Protein AF-A0A2N5CDV1-F1 (afdb_monomer)

Sequence (87 aa):
MRGLDTRAAYAIAKVLLLTERVKAEGTIFGLVSVAACGEGRADFEAGIHEPPIMFRDEPSLRAGWQRGHDLAESAHAQRPLRCRHSI

Foldseek 3Di:
DACPVLLVLVVVLVVCVVPDVPPVNVPSLVVSLQVLLVSLLVCLVVVHDDHDPSCVVPVSSVVSSVNSVVVNVVVVVPPDPPDDPDD

pLDDT: mean 84.31, std 14.91, range [49.06, 97.5]

Radius of gyration: 16.81 Å; Cα contacts (8 Å, |Δi|>4): 75; chains: 1; bounding box: 54×18×45 Å

Solvent-accessible surface area (backbone atoms only — not comparable to full-atom values): 4918 Å² total; per-residue (Å²): 117,67,47,46,68,54,42,49,52,45,53,51,48,55,50,48,57,73,74,38,95,58,92,49,63,70,56,52,56,46,53,44,33,50,49,25,15,53,51,17,26,52,32,42,79,70,74,46,89,71,80,40,75,59,31,70,88,36,68,66,44,40,52,19,17,50,51,18,24,53,51,44,50,54,53,58,73,64,56,71,86,86,78,78,80,82,128

Organism: NCBI:txid82633

Nearest PDB structures (foldseek):
  6pm9-assembly1_G  TM=3.554E-01  e=8.111E+00  Homo sapiens

Structure (mmCIF, N/CA/C/O backbone):
data_AF-A0A2N5CDV1-F1
#
_entry.id   AF-A0A2N5CDV1-F1
#
loop_
_atom_site.group_PDB
_atom_site.id
_atom_site.type_symbol
_atom_site.label_atom_id
_atom_site.label_alt_id
_atom_site.label_comp_id
_atom_site.label_asym_id
_atom_site.label_entity_id
_atom_site.label_seq_id
_atom_site.pdbx_PDB_ins_code
_atom_site.Cartn_x
_atom_site.Cartn_y
_atom_site.Cartn_z
_atom_site.occupancy
_atom_site.B_iso_or_equiv
_atom_site.auth_seq_id
_atom_site.auth_comp_id
_atom_site.auth_asym_id
_atom_site.auth_atom_id
_atom_site.pdbx_PDB_model_num
ATOM 1 N N . MET A 1 1 ? -5.035 -13.236 -4.878 1.00 81.88 1 MET A N 1
ATOM 2 C CA . MET A 1 1 ? -5.540 -12.023 -5.565 1.00 81.88 1 MET A CA 1
ATOM 3 C C . MET A 1 1 ? -4.677 -10.854 -5.107 1.00 81.88 1 MET A C 1
ATOM 5 O O . MET A 1 1 ? -4.479 -10.753 -3.904 1.00 81.88 1 MET A O 1
ATOM 9 N N . ARG A 1 2 ? -4.110 -10.038 -6.012 1.00 92.50 2 ARG A N 1
ATOM 10 C CA . ARG A 1 2 ? -3.198 -8.934 -5.630 1.00 92.50 2 ARG A CA 1
ATOM 11 C C . ARG A 1 2 ? -3.878 -7.969 -4.646 1.00 92.50 2 ARG A C 1
ATOM 13 O O . ARG A 1 2 ? -5.057 -7.659 -4.830 1.00 92.50 2 ARG A O 1
ATOM 20 N N . GLY A 1 3 ? -3.156 -7.527 -3.616 1.00 92.88 3 GLY A N 1
ATOM 21 C CA . GLY A 1 3 ? -3.640 -6.596 -2.592 1.00 92.88 3 GLY A CA 1
ATOM 22 C C . GLY A 1 3 ? -4.710 -7.121 -1.627 1.00 92.88 3 GLY A C 1
ATOM 23 O O . GLY A 1 3 ? -5.180 -6.352 -0.791 1.00 92.88 3 GLY A O 1
ATOM 24 N N . LEU A 1 4 ? -5.135 -8.390 -1.713 1.00 94.56 4 LEU A N 1
ATOM 25 C CA . LEU A 1 4 ? -6.201 -8.912 -0.845 1.00 94.56 4 LEU A CA 1
ATOM 26 C C . LEU A 1 4 ? -5.776 -8.951 0.628 1.00 94.56 4 LEU A C 1
ATOM 28 O O . LEU A 1 4 ? -6.524 -8.482 1.482 1.00 94.56 4 LEU A O 1
ATOM 32 N N . ASP A 1 5 ? -4.579 -9.459 0.918 1.00 93.06 5 ASP A N 1
ATOM 33 C CA . ASP A 1 5 ? -4.112 -9.643 2.296 1.00 93.06 5 ASP A CA 1
ATOM 34 C C . ASP A 1 5 ? -3.904 -8.292 2.993 1.00 93.06 5 ASP A C 1
ATOM 36 O O . ASP A 1 5 ? -4.407 -8.069 4.095 1.00 93.06 5 ASP A O 1
ATOM 40 N N . THR A 1 6 ? -3.273 -7.334 2.308 1.00 93.50 6 THR A N 1
ATOM 41 C CA . THR A 1 6 ? -3.128 -5.956 2.800 1.00 93.50 6 THR A CA 1
ATOM 42 C C . THR A 1 6 ? -4.480 -5.262 2.977 1.00 93.50 6 THR A C 1
ATOM 44 O O . THR A 1 6 ? -4.685 -4.561 3.971 1.00 93.50 6 THR A O 1
ATOM 47 N N . ARG A 1 7 ? -5.450 -5.478 2.075 1.00 94.12 7 ARG A N 1
ATOM 48 C CA . ARG A 1 7 ? -6.808 -4.924 2.221 1.00 94.12 7 ARG A CA 1
ATOM 49 C C . ARG A 1 7 ? -7.557 -5.543 3.402 1.00 94.12 7 ARG A C 1
ATOM 51 O O . ARG A 1 7 ? -8.236 -4.816 4.126 1.00 94.12 7 ARG A O 1
ATOM 58 N N . ALA A 1 8 ? -7.408 -6.846 3.632 1.00 92.69 8 ALA A N 1
ATOM 59 C CA . ALA A 1 8 ? -7.980 -7.526 4.790 1.00 92.69 8 ALA A CA 1
ATOM 60 C C . ALA A 1 8 ? -7.369 -7.001 6.099 1.00 92.69 8 ALA A C 1
ATOM 62 O O . ALA A 1 8 ? -8.106 -6.636 7.015 1.00 92.69 8 ALA A O 1
ATOM 63 N N . ALA A 1 9 ? -6.041 -6.861 6.158 1.00 90.94 9 ALA A N 1
ATOM 64 C CA . ALA A 1 9 ? -5.347 -6.275 7.304 1.00 90.94 9 ALA A CA 1
ATOM 65 C C . ALA A 1 9 ? -5.804 -4.831 7.577 1.00 90.94 9 ALA A C 1
ATOM 67 O O . ALA A 1 9 ? -6.059 -4.471 8.725 1.00 90.94 9 ALA A O 1
ATOM 68 N N . TYR A 1 10 ? -5.990 -4.022 6.529 1.00 90.75 10 TYR A N 1
ATOM 69 C CA . TYR A 1 10 ? -6.544 -2.671 6.645 1.00 90.75 10 TYR A CA 1
ATOM 70 C C . TYR A 1 10 ? -7.967 -2.657 7.223 1.00 90.75 10 TYR A C 1
ATOM 72 O O . TYR A 1 10 ? -8.291 -1.842 8.086 1.00 90.75 10 TYR A O 1
ATOM 80 N N . ALA A 1 11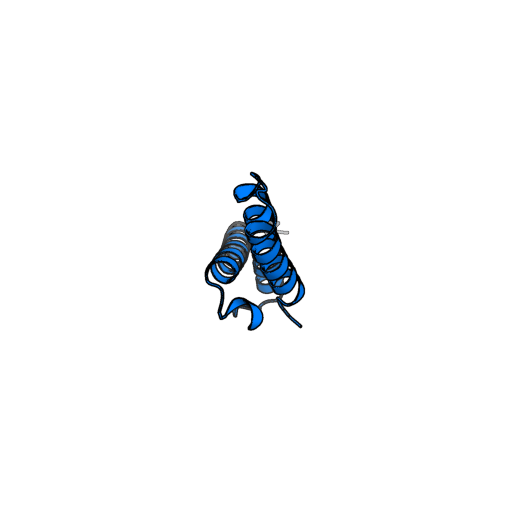 ? -8.837 -3.553 6.753 1.00 90.69 11 ALA A N 1
ATOM 81 C CA . ALA A 1 11 ? -10.205 -3.643 7.250 1.00 90.69 11 ALA A CA 1
ATOM 82 C C . ALA A 1 11 ? -10.235 -4.046 8.734 1.00 90.69 11 ALA A C 1
ATOM 84 O O . ALA A 1 11 ? -10.939 -3.416 9.523 1.00 90.69 11 ALA A O 1
ATOM 85 N N . ILE A 1 12 ? -9.417 -5.029 9.125 1.00 88.12 12 ILE A N 1
ATOM 86 C CA . ILE A 1 12 ? -9.259 -5.450 10.524 1.00 88.12 12 ILE A CA 1
ATOM 87 C C . ILE A 1 12 ? -8.748 -4.283 11.376 1.00 88.12 12 ILE A C 1
ATOM 89 O O . ILE A 1 12 ? -9.318 -4.007 12.428 1.00 88.12 12 ILE A O 1
ATOM 93 N N . ALA A 1 13 ? -7.742 -3.546 10.899 1.00 86.00 13 ALA A N 1
ATOM 94 C CA . ALA A 1 13 ? -7.217 -2.360 11.572 1.00 86.00 13 ALA A CA 1
ATOM 95 C C . ALA A 1 13 ? -8.300 -1.307 11.849 1.00 86.00 13 ALA A C 1
ATOM 97 O O . ALA A 1 13 ? -8.382 -0.778 12.957 1.00 86.00 13 ALA A O 1
ATOM 98 N N . LYS A 1 14 ? -9.164 -1.035 10.862 1.00 86.25 14 LYS A N 1
ATOM 99 C CA . LYS A 1 14 ? -10.292 -0.107 11.022 1.00 86.25 14 LYS A CA 1
ATOM 100 C C . LYS A 1 14 ? -11.307 -0.591 12.048 1.00 86.25 14 LYS A C 1
ATOM 102 O O . LYS A 1 14 ? -11.798 0.221 12.823 1.00 86.25 14 LYS A O 1
ATOM 107 N N . VAL A 1 15 ? -11.629 -1.883 12.054 1.00 86.19 15 VAL A N 1
ATOM 108 C CA . VAL A 1 15 ? -12.558 -2.451 13.041 1.00 86.19 15 VAL A CA 1
ATOM 109 C C . VAL A 1 15 ? -11.969 -2.342 14.442 1.00 86.19 15 VAL A C 1
ATOM 111 O O . VAL A 1 15 ? -12.630 -1.800 15.319 1.00 86.19 15 VAL A O 1
ATOM 114 N N . LEU A 1 16 ? -10.716 -2.767 14.629 1.00 82.31 16 LEU A N 1
ATOM 115 C CA . LEU A 1 16 ? -10.034 -2.708 15.923 1.00 82.31 16 LEU A CA 1
ATOM 116 C C . LEU A 1 16 ? -9.957 -1.285 16.469 1.00 82.31 16 LEU A C 1
ATOM 118 O O . LEU A 1 16 ? -10.165 -1.082 17.661 1.00 82.31 16 LEU A O 1
ATOM 122 N N . LEU A 1 17 ? -9.727 -0.301 15.596 1.00 79.81 17 LEU A N 1
ATOM 123 C CA . LEU A 1 17 ? -9.734 1.100 15.995 1.00 79.81 17 LEU A CA 1
ATOM 124 C C . LEU A 1 17 ? -11.093 1.554 16.554 1.00 79.81 17 LEU A C 1
ATOM 126 O O . LEU A 1 17 ? -11.164 2.348 17.489 1.00 79.81 17 LEU A O 1
ATOM 130 N N . LEU A 1 18 ? -12.183 1.076 15.960 1.00 79.44 18 LEU A N 1
ATOM 131 C CA . LEU A 1 18 ? -13.532 1.442 16.378 1.00 79.44 18 LEU A CA 1
ATOM 132 C C . LEU A 1 18 ? -13.967 0.692 17.643 1.00 79.44 18 LEU A C 1
ATOM 134 O O . LEU A 1 18 ? -14.728 1.239 18.441 1.00 79.44 18 LEU A O 1
ATOM 138 N N . THR A 1 19 ? -13.524 -0.556 17.817 1.00 76.62 19 THR A N 1
ATOM 139 C CA . THR A 1 19 ? -13.977 -1.436 18.905 1.00 76.62 19 THR A CA 1
ATOM 140 C C . THR A 1 19 ? -13.134 -1.325 20.166 1.00 76.62 19 THR A C 1
ATOM 142 O O . THR A 1 19 ? -13.658 -1.471 21.268 1.00 76.62 19 THR A O 1
ATOM 145 N N . GLU A 1 20 ? -11.839 -1.059 20.034 1.00 62.84 20 GLU A N 1
ATOM 146 C CA . GLU A 1 20 ? -10.936 -0.913 21.163 1.00 62.84 20 GLU A CA 1
ATOM 147 C C . GLU A 1 20 ? -10.410 0.525 21.188 1.00 62.84 20 GLU A C 1
ATOM 149 O O . GLU A 1 20 ? -9.932 1.036 20.180 1.00 62.84 20 GLU A O 1
ATOM 154 N N . ARG A 1 21 ? -10.450 1.198 22.352 1.00 56.69 21 ARG A N 1
ATOM 155 C CA . ARG A 1 21 ? -9.748 2.481 22.589 1.00 56.69 21 ARG A CA 1
ATOM 156 C C . ARG A 1 21 ? -8.222 2.276 22.583 1.00 56.69 21 ARG A C 1
ATOM 158 O O . ARG A 1 21 ? -7.519 2.658 23.522 1.00 56.69 21 ARG A O 1
ATOM 165 N N . VAL A 1 22 ? -7.694 1.613 21.565 1.00 58.25 22 VAL A N 1
ATOM 166 C CA . VAL A 1 22 ? -6.277 1.350 21.396 1.00 58.25 22 VAL A CA 1
ATOM 167 C C . VAL A 1 22 ? -5.628 2.673 21.017 1.00 58.25 22 VAL A C 1
ATOM 169 O O . VAL A 1 22 ? -5.779 3.178 19.911 1.00 58.25 22 VAL A O 1
ATOM 172 N N . LYS A 1 23 ? -4.839 3.218 21.948 1.00 57.47 23 LYS A N 1
ATOM 173 C CA . LYS A 1 23 ? -3.938 4.372 21.752 1.00 57.47 23 LYS A CA 1
ATOM 174 C C . LYS A 1 23 ? -2.890 4.170 20.633 1.00 57.47 23 LYS A C 1
ATOM 176 O O . LYS A 1 23 ? -2.011 5.009 20.473 1.00 57.47 23 LYS A O 1
ATOM 181 N N . ALA A 1 24 ? -2.949 3.069 19.884 1.00 58.12 24 ALA A N 1
ATOM 182 C CA . ALA A 1 24 ? -2.008 2.686 18.836 1.00 58.12 24 ALA A CA 1
ATOM 183 C C . ALA A 1 24 ? -2.539 2.944 17.411 1.00 58.12 24 ALA A C 1
ATOM 185 O O . ALA A 1 24 ? -2.095 2.279 16.475 1.00 58.12 24 ALA A O 1
ATOM 186 N N . GLU A 1 25 ? -3.449 3.916 17.235 1.00 60.53 25 GLU A N 1
ATOM 187 C CA . GLU A 1 25 ? -3.903 4.419 15.920 1.00 60.53 25 GLU A CA 1
ATOM 188 C C . GLU A 1 25 ? -2.745 4.552 14.923 1.00 60.53 25 GLU A C 1
ATOM 190 O O . GLU A 1 25 ? -2.805 4.037 13.808 1.00 60.53 25 GLU A O 1
ATOM 195 N N . GLY A 1 26 ? -1.644 5.177 15.351 1.00 63.41 26 GLY A N 1
ATOM 196 C CA . GLY A 1 26 ? -0.478 5.384 14.494 1.00 63.41 26 GLY A CA 1
ATOM 197 C C . GLY A 1 26 ? 0.261 4.097 14.114 1.00 63.41 26 GLY A C 1
ATOM 198 O O . GLY A 1 26 ? 0.811 4.004 13.018 1.00 63.41 26 GLY A O 1
ATOM 199 N N . THR A 1 27 ? 0.269 3.084 14.982 1.00 70.12 27 THR A N 1
ATOM 200 C CA . THR A 1 27 ? 1.055 1.860 14.772 1.00 70.12 27 THR A CA 1
ATOM 201 C C . THR A 1 27 ? 0.383 0.929 13.771 1.00 70.12 27 THR A C 1
ATOM 203 O O . THR A 1 27 ? 1.047 0.418 12.873 1.00 70.12 27 THR A O 1
ATOM 206 N N . ILE A 1 28 ? -0.934 0.734 13.876 1.00 71.94 28 ILE A N 1
ATOM 207 C CA . ILE A 1 28 ? -1.640 -0.238 13.032 1.00 71.94 28 ILE A CA 1
ATOM 208 C C . ILE A 1 28 ? -1.765 0.281 11.591 1.00 71.94 28 ILE A C 1
ATOM 210 O O . ILE A 1 28 ? -1.422 -0.434 10.649 1.00 71.94 28 ILE A O 1
ATOM 214 N N . PHE A 1 29 ? -2.163 1.543 11.396 1.00 72.81 29 PHE A N 1
ATOM 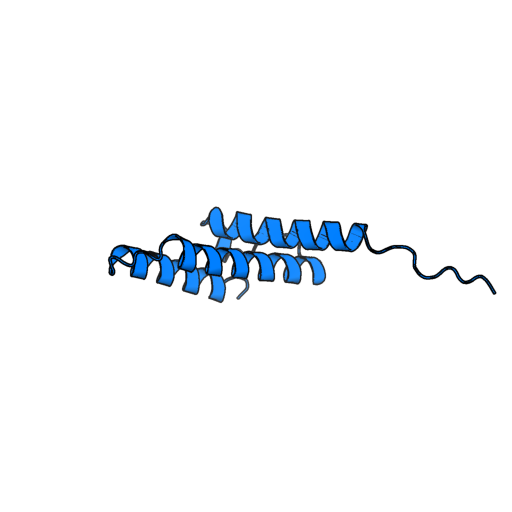215 C CA . PHE A 1 29 ? -2.202 2.139 10.053 1.00 72.81 29 PHE A CA 1
ATOM 216 C C . PHE A 1 29 ? -0.803 2.286 9.442 1.00 72.81 29 PHE A C 1
ATOM 218 O O . PHE A 1 29 ? -0.644 2.113 8.232 1.00 72.81 29 PHE A O 1
ATOM 225 N N . GLY A 1 30 ? 0.219 2.529 10.271 1.00 79.56 30 GLY A N 1
ATOM 226 C CA . GLY A 1 30 ? 1.615 2.526 9.841 1.00 79.56 30 GLY A CA 1
ATOM 227 C C . GLY A 1 30 ? 2.040 1.177 9.258 1.00 79.56 30 GLY A C 1
ATOM 228 O O . GLY A 1 30 ? 2.566 1.134 8.148 1.00 79.56 30 GLY A O 1
ATOM 229 N N . LEU A 1 31 ? 1.746 0.070 9.949 1.00 80.50 31 LEU A N 1
ATOM 230 C CA . LEU A 1 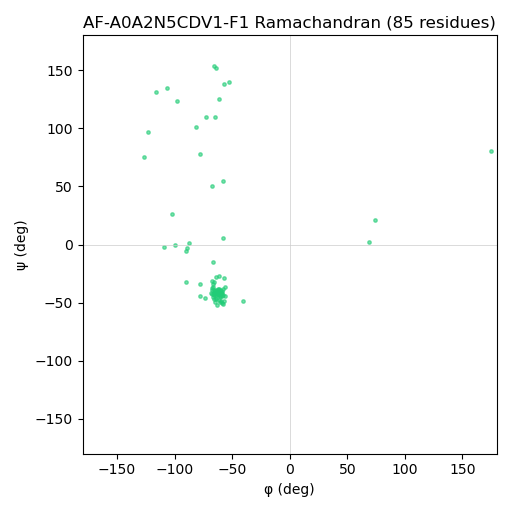31 ? 2.076 -1.282 9.477 1.00 80.50 31 LEU A CA 1
ATOM 231 C C . LEU A 1 31 ? 1.387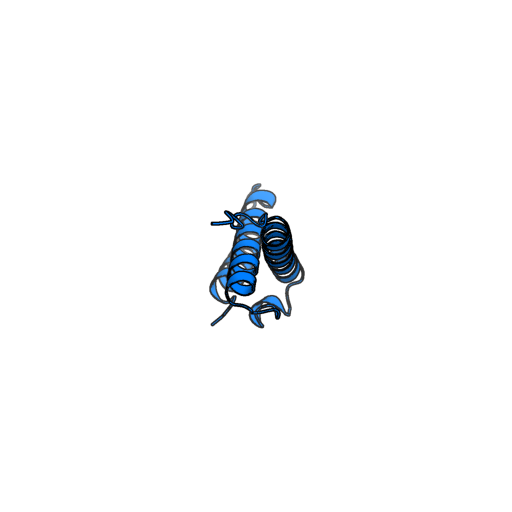 -1.621 8.152 1.00 80.50 31 LEU A C 1
ATOM 233 O O . LEU A 1 31 ? 2.019 -2.161 7.246 1.00 80.50 31 LEU A O 1
ATOM 237 N N . VAL A 1 32 ? 0.116 -1.248 8.004 1.00 84.62 32 VAL A N 1
ATOM 238 C C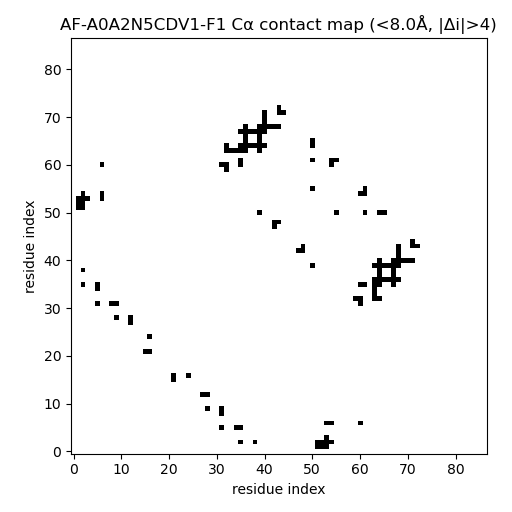A . VAL A 1 32 ? -0.621 -1.482 6.758 1.00 84.62 32 VAL A CA 1
ATOM 239 C C . VAL A 1 32 ? -0.068 -0.632 5.607 1.00 84.62 32 VAL A C 1
ATOM 241 O O . VAL A 1 32 ? 0.053 -1.110 4.479 1.00 84.62 32 VAL A O 1
ATOM 244 N N . SER A 1 33 ? 0.343 0.609 5.883 1.00 86.19 33 SER A N 1
ATOM 245 C CA . SER A 1 33 ? 0.994 1.457 4.881 1.00 86.19 33 SER A CA 1
ATOM 246 C C . SER A 1 33 ? 2.370 0.921 4.460 1.00 86.19 33 SER A C 1
ATOM 248 O O . SER A 1 33 ? 2.746 1.073 3.298 1.00 86.19 33 SER A O 1
ATOM 250 N N . VAL A 1 34 ? 3.114 0.288 5.375 1.00 90.50 34 VAL A N 1
ATOM 251 C CA . VAL A 1 34 ? 4.388 -0.391 5.077 1.00 90.50 34 VAL A CA 1
ATOM 252 C C . VAL A 1 34 ? 4.152 -1.635 4.220 1.00 90.50 34 VAL A C 1
ATOM 254 O O . VAL A 1 34 ? 4.887 -1.848 3.259 1.00 90.50 34 VAL A O 1
ATOM 257 N N . ALA A 1 35 ? 3.110 -2.418 4.509 1.00 93.81 35 ALA A N 1
ATOM 258 C CA . ALA A 1 35 ? 2.741 -3.581 3.701 1.00 93.81 35 ALA A CA 1
ATOM 259 C C . ALA A 1 35 ? 2.381 -3.184 2.259 1.00 93.81 35 ALA A C 1
ATOM 261 O O . ALA A 1 35 ? 2.942 -3.736 1.313 1.00 93.81 35 ALA A O 1
ATOM 262 N N . ALA A 1 36 ? 1.542 -2.154 2.086 1.00 95.44 36 ALA A N 1
ATOM 263 C CA . ALA A 1 36 ? 1.208 -1.622 0.764 1.00 95.44 36 ALA A CA 1
ATOM 264 C C . ALA A 1 36 ? 2.455 -1.127 0.005 1.00 95.44 36 ALA A C 1
ATOM 266 O O . ALA A 1 36 ? 2.589 -1.380 -1.189 1.00 95.44 36 ALA A O 1
ATOM 267 N N . CYS A 1 37 ? 3.395 -0.477 0.699 1.00 96.75 37 CYS A N 1
ATOM 268 C CA . CYS A 1 37 ? 4.685 -0.065 0.138 1.00 96.75 37 CYS A CA 1
ATOM 269 C C . CYS A 1 37 ? 5.537 -1.264 -0.316 1.00 96.75 37 CYS A C 1
ATOM 271 O O . CYS A 1 37 ? 6.106 -1.244 -1.406 1.00 96.75 37 CYS A O 1
ATOM 273 N N . GLY A 1 38 ? 5.582 -2.338 0.475 1.00 95.81 38 GLY A N 1
ATOM 274 C CA . GLY A 1 38 ? 6.247 -3.584 0.088 1.00 95.81 38 GLY A CA 1
ATOM 275 C C . GLY A 1 38 ? 5.666 -4.187 -1.195 1.00 95.81 38 GLY A C 1
ATOM 276 O O . GLY A 1 38 ? 6.425 -4.557 -2.089 1.00 95.81 38 GLY A O 1
ATOM 277 N N . GLU A 1 39 ? 4.335 -4.216 -1.319 1.00 96.31 39 GLU A N 1
ATOM 278 C CA . GLU A 1 39 ? 3.659 -4.664 -2.545 1.00 96.31 39 GLU A CA 1
ATOM 279 C C . GLU A 1 39 ? 3.992 -3.773 -3.748 1.00 96.31 39 GLU A C 1
ATOM 281 O O . GLU A 1 39 ? 4.295 -4.292 -4.817 1.00 96.31 39 GLU A O 1
ATOM 286 N N . GLY A 1 40 ? 4.011 -2.448 -3.574 1.00 96.69 40 GLY A N 1
ATOM 287 C CA . GLY A 1 40 ? 4.383 -1.509 -4.639 1.00 96.69 40 GLY A CA 1
ATOM 288 C C . GLY A 1 40 ? 5.789 -1.724 -5.180 1.00 96.69 40 GLY A C 1
ATOM 289 O O . GLY A 1 40 ? 6.004 -1.724 -6.392 1.00 96.69 40 GLY A O 1
ATOM 290 N N . ARG A 1 41 ? 6.744 -1.983 -4.284 1.00 96.88 41 ARG A N 1
ATOM 291 C CA . ARG A 1 41 ? 8.110 -2.337 -4.671 1.00 96.88 41 ARG A CA 1
ATOM 292 C C . ARG A 1 41 ? 8.164 -3.660 -5.438 1.00 96.88 41 ARG A C 1
ATOM 294 O O . ARG A 1 41 ? 8.825 -3.731 -6.470 1.00 96.88 41 ARG A O 1
ATOM 301 N N . ALA A 1 42 ? 7.487 -4.694 -4.941 1.00 96.19 42 ALA A N 1
ATOM 302 C CA . ALA A 1 42 ? 7.469 -6.005 -5.587 1.00 96.19 42 ALA A CA 1
ATOM 303 C C . ALA A 1 42 ? 6.806 -5.950 -6.975 1.00 96.19 42 ALA A C 1
ATOM 305 O O . ALA A 1 42 ? 7.294 -6.567 -7.919 1.00 96.19 42 ALA A O 1
ATOM 306 N N . ASP A 1 43 ? 5.729 -5.175 -7.116 1.00 97.25 43 ASP A N 1
ATOM 307 C CA . ASP A 1 43 ? 5.053 -4.957 -8.393 1.00 97.25 43 ASP A CA 1
ATOM 308 C C . ASP A 1 43 ? 5.959 -4.223 -9.395 1.00 97.25 43 ASP A C 1
ATOM 310 O O . ASP A 1 43 ? 6.026 -4.643 -10.550 1.00 97.25 43 ASP A O 1
ATOM 314 N N . PHE A 1 44 ? 6.715 -3.199 -8.969 1.00 96.56 44 PHE A N 1
ATOM 315 C CA . PHE A 1 44 ? 7.726 -2.563 -9.828 1.00 96.56 44 PHE A CA 1
ATOM 316 C C . PHE A 1 44 ? 8.760 -3.580 -10.327 1.00 96.56 44 PHE A C 1
ATOM 318 O O . PHE A 1 44 ? 9.029 -3.656 -11.525 1.00 96.56 44 PHE A O 1
ATOM 325 N N . GLU A 1 45 ? 9.316 -4.390 -9.421 1.00 94.75 45 GLU A N 1
ATOM 326 C CA . GLU A 1 45 ? 10.307 -5.423 -9.753 1.00 94.75 45 GLU A CA 1
ATOM 327 C C . GLU A 1 45 ? 9.735 -6.484 -10.719 1.00 94.75 45 GLU A C 1
ATOM 329 O O . GLU A 1 45 ? 10.476 -7.059 -11.517 1.00 94.75 45 GLU A O 1
ATOM 334 N N . ALA A 1 46 ? 8.415 -6.694 -10.703 1.00 95.69 46 ALA A N 1
ATOM 335 C CA . ALA A 1 46 ? 7.685 -7.560 -11.627 1.00 95.69 46 ALA A CA 1
ATOM 336 C C . ALA A 1 46 ? 7.227 -6.867 -12.933 1.00 95.69 46 ALA A C 1
ATOM 338 O O . ALA A 1 46 ? 6.579 -7.509 -13.760 1.00 95.69 46 ALA A O 1
ATOM 339 N N . GLY A 1 47 ? 7.535 -5.579 -13.140 1.00 96.25 47 GLY A N 1
ATOM 340 C CA . GLY A 1 47 ? 7.118 -4.809 -14.322 1.00 96.25 47 GLY A CA 1
ATOM 341 C C . GLY A 1 47 ? 5.635 -4.419 -14.332 1.00 96.25 47 GLY A C 1
ATOM 342 O O . GLY A 1 47 ? 5.055 -4.167 -15.388 1.00 96.25 47 GLY A O 1
ATOM 343 N N . ILE A 1 48 ? 4.995 -4.403 -13.165 1.00 96.50 48 ILE A N 1
ATOM 344 C CA . ILE A 1 48 ? 3.589 -4.050 -13.000 1.00 96.50 48 ILE A CA 1
ATOM 345 C C . ILE A 1 48 ? 3.493 -2.587 -12.557 1.00 96.50 48 ILE A C 1
ATOM 347 O O . ILE A 1 48 ? 4.037 -2.188 -11.530 1.00 96.50 48 ILE A O 1
ATOM 351 N N . HIS A 1 49 ? 2.761 -1.785 -13.330 1.00 94.56 49 HIS A N 1
ATOM 352 C CA . HIS A 1 49 ? 2.628 -0.337 -13.113 1.00 94.56 49 HIS A CA 1
ATOM 353 C C . HIS A 1 49 ? 1.245 0.088 -12.613 1.00 94.56 49 HIS A C 1
ATOM 355 O O . HIS A 1 49 ? 1.014 1.264 -12.350 1.00 94.56 49 HIS A O 1
ATOM 361 N N . GLU A 1 50 ? 0.320 -0.860 -12.470 1.00 95.94 50 GLU A N 1
ATOM 362 C CA . GLU A 1 50 ? -1.030 -0.585 -11.991 1.00 95.94 50 GLU A CA 1
ATOM 363 C C . GLU A 1 50 ? -1.216 -1.083 -10.554 1.00 95.94 50 GLU A C 1
ATOM 365 O O . GLU A 1 50 ? -0.860 -2.234 -10.254 1.00 95.94 50 GLU A O 1
ATOM 370 N N . PRO A 1 51 ? -1.830 -0.272 -9.672 1.00 94.94 51 PRO A N 1
ATOM 371 C CA . PRO A 1 51 ? -2.118 -0.692 -8.312 1.00 94.94 51 PRO A CA 1
ATOM 372 C C . PRO A 1 51 ? -3.122 -1.856 -8.292 1.00 94.94 51 PRO A C 1
ATOM 374 O O . PRO A 1 51 ? -3.991 -1.950 -9.166 1.00 94.94 51 PRO A O 1
ATOM 377 N N . PRO A 1 52 ? -3.074 -2.727 -7.270 1.00 95.62 52 PRO A N 1
ATOM 378 C CA . PRO A 1 52 ? -4.076 -3.763 -7.074 1.00 95.62 52 PRO A CA 1
ATOM 379 C C . PRO A 1 52 ? -5.502 -3.200 -7.053 1.00 95.62 52 PRO A C 1
ATOM 381 O O . PRO A 1 52 ? -5.774 -2.187 -6.406 1.00 95.62 52 PRO A O 1
ATOM 384 N N . ILE A 1 53 ? -6.454 -3.904 -7.680 1.00 94.50 53 ILE A N 1
ATOM 385 C CA . ILE A 1 53 ? -7.872 -3.497 -7.687 1.00 94.50 53 ILE A CA 1
ATOM 386 C C . ILE A 1 53 ? -8.446 -3.342 -6.269 1.00 94.50 53 ILE A C 1
ATOM 388 O O . ILE A 1 53 ? -9.310 -2.499 -6.037 1.00 94.50 53 ILE A O 1
ATOM 392 N N . MET A 1 54 ? -7.911 -4.103 -5.310 1.00 95.12 54 MET A N 1
ATOM 393 C CA . MET A 1 54 ? -8.265 -4.046 -3.890 1.00 95.12 54 MET A CA 1
ATOM 394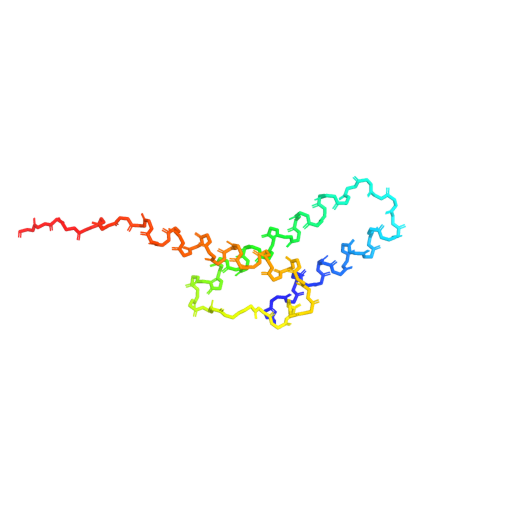 C C . MET A 1 54 ? -7.865 -2.740 -3.196 1.00 95.12 54 MET A C 1
ATOM 396 O O . MET A 1 54 ? -8.342 -2.468 -2.100 1.00 95.12 54 MET A O 1
ATOM 400 N N . PHE A 1 55 ? -6.996 -1.929 -3.806 1.00 94.62 55 PHE A N 1
ATOM 401 C CA . PHE A 1 55 ? -6.595 -0.616 -3.291 1.00 94.62 55 PHE A CA 1
ATOM 402 C C . PHE A 1 55 ? -7.357 0.527 -3.978 1.00 94.62 55 PHE A C 1
ATOM 404 O O . PHE A 1 55 ? -7.127 1.703 -3.687 1.00 94.62 55 PHE A O 1
ATOM 411 N N . ARG A 1 56 ? -8.258 0.218 -4.923 1.00 91.00 56 ARG A N 1
ATOM 412 C CA . ARG A 1 56 ? -8.941 1.225 -5.748 1.00 91.00 56 ARG A CA 1
ATOM 413 C C . ARG A 1 56 ? -9.805 2.168 -4.912 1.00 91.00 56 ARG A C 1
ATOM 415 O O . ARG A 1 56 ? -9.863 3.355 -5.206 1.00 91.00 56 ARG A O 1
ATOM 422 N N . ASP A 1 57 ? -10.472 1.659 -3.897 1.00 91.56 57 ASP A N 1
ATOM 423 C CA . ASP A 1 57 ? -11.385 2.406 -3.035 1.00 91.56 57 ASP A CA 1
ATOM 424 C C . ASP A 1 57 ? -10.702 3.028 -1.808 1.00 91.56 57 ASP A C 1
ATOM 426 O O . ASP A 1 57 ? -11.336 3.797 -1.092 1.00 91.56 57 ASP A O 1
ATOM 430 N N . GLU A 1 58 ? -9.416 2.749 -1.576 1.00 93.06 58 GLU A N 1
ATOM 431 C CA . GLU A 1 58 ? -8.714 3.165 -0.363 1.00 93.06 58 GLU A CA 1
ATOM 432 C C . GLU A 1 58 ? -7.462 4.008 -0.677 1.00 93.06 58 GLU A C 1
ATOM 434 O O . GLU A 1 58 ? -6.386 3.456 -0.941 1.00 93.06 58 GLU A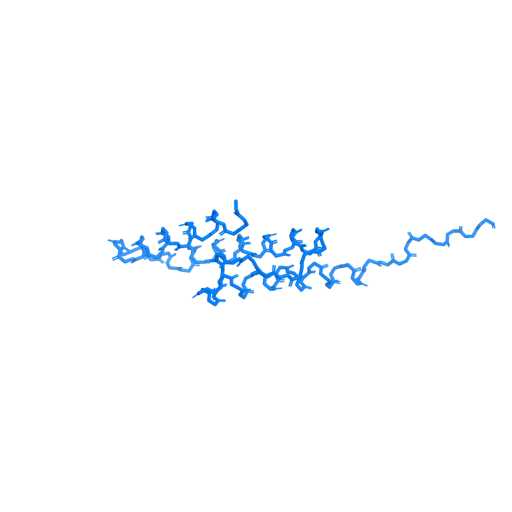 O 1
ATOM 439 N N . PRO A 1 59 ? -7.558 5.354 -0.628 1.00 91.75 59 PRO A N 1
ATOM 440 C CA . PRO A 1 59 ? -6.462 6.250 -1.000 1.00 91.75 59 PRO A CA 1
ATOM 441 C C . PRO A 1 59 ? -5.165 6.006 -0.225 1.00 91.75 59 PRO A C 1
ATOM 443 O O . PRO A 1 59 ? -4.086 6.089 -0.807 1.00 91.75 59 PRO A O 1
ATOM 446 N N . SER A 1 60 ? -5.252 5.660 1.062 1.00 89.50 60 SER A N 1
ATOM 447 C CA . SER A 1 60 ? -4.077 5.393 1.900 1.00 89.50 60 SER A CA 1
ATOM 448 C C . SER A 1 60 ? -3.290 4.168 1.432 1.00 89.50 60 SER A C 1
ATOM 450 O O . SER A 1 60 ? -2.062 4.214 1.388 1.00 89.50 60 SER A O 1
ATOM 452 N N . LEU A 1 61 ? -3.979 3.096 1.022 1.00 93.62 61 LEU A N 1
ATOM 453 C CA . LEU A 1 61 ? -3.327 1.903 0.472 1.00 93.62 61 LEU A CA 1
ATOM 454 C C . LEU A 1 61 ? -2.682 2.208 -0.876 1.00 93.62 61 LEU A C 1
ATOM 456 O O . LEU A 1 61 ? -1.535 1.833 -1.113 1.00 93.62 61 LEU A O 1
ATOM 460 N N . ARG A 1 62 ? -3.385 2.956 -1.731 1.00 95.19 62 ARG A N 1
ATOM 461 C CA . ARG A 1 62 ? -2.854 3.378 -3.029 1.00 95.19 62 ARG A CA 1
ATOM 462 C C . ARG A 1 62 ? -1.609 4.252 -2.884 1.00 95.19 62 ARG A C 1
ATOM 464 O O . ARG A 1 62 ? -0.638 4.042 -3.599 1.00 95.19 62 ARG A O 1
ATOM 471 N N . ALA A 1 63 ? -1.619 5.202 -1.952 1.00 94.12 63 ALA A N 1
ATOM 472 C CA . ALA A 1 63 ? -0.473 6.065 -1.683 1.00 94.12 63 ALA A CA 1
ATOM 473 C C . ALA A 1 63 ? 0.724 5.278 -1.123 1.00 94.12 63 ALA A C 1
ATOM 475 O O . ALA A 1 63 ? 1.864 5.546 -1.501 1.00 94.12 63 ALA A O 1
ATOM 476 N N . GLY A 1 64 ? 0.472 4.296 -0.249 1.00 95.38 64 GLY A N 1
ATOM 477 C CA . GLY A 1 64 ? 1.502 3.379 0.240 1.00 95.38 64 GLY A CA 1
ATOM 478 C C . GLY A 1 64 ? 2.134 2.578 -0.898 1.00 95.38 64 GLY A C 1
ATOM 479 O O . GLY A 1 64 ? 3.354 2.573 -1.028 1.00 95.38 64 GLY A O 1
ATOM 480 N N . TRP A 1 65 ? 1.303 1.982 -1.756 1.00 97.50 65 TRP A N 1
ATOM 481 C CA . TRP A 1 65 ? 1.740 1.254 -2.948 1.00 97.50 65 TRP A CA 1
ATOM 482 C C . TRP A 1 65 ? 2.566 2.127 -3.896 1.00 97.50 65 TRP A C 1
ATOM 484 O O . TRP A 1 65 ? 3.694 1.764 -4.222 1.00 97.50 65 TRP A O 1
ATOM 494 N N . GLN A 1 66 ? 2.066 3.313 -4.259 1.00 97.00 66 GLN A N 1
ATOM 495 C CA . GLN A 1 66 ? 2.769 4.223 -5.168 1.00 97.00 66 GLN A CA 1
ATOM 496 C C . GLN A 1 66 ? 4.149 4.586 -4.622 1.00 97.00 66 GLN A C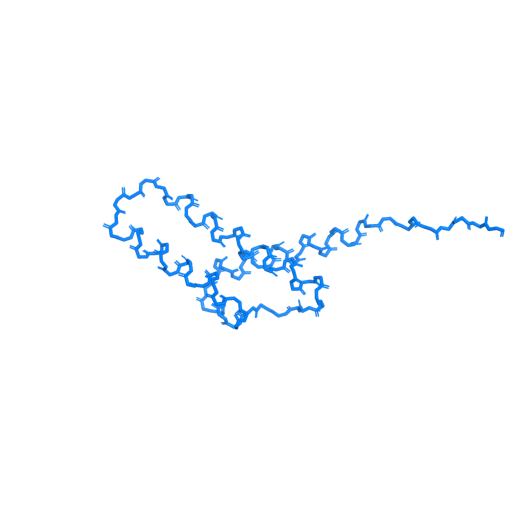 1
ATOM 498 O O . GLN A 1 66 ? 5.138 4.511 -5.336 1.00 97.00 66 GLN A O 1
ATOM 503 N N . ARG A 1 67 ? 4.244 4.880 -3.320 1.00 96.25 67 ARG A N 1
ATOM 504 C CA . ARG A 1 67 ? 5.525 5.181 -2.676 1.00 96.25 67 ARG A CA 1
ATOM 505 C C . ARG A 1 67 ? 6.525 4.032 -2.807 1.00 96.25 67 ARG A C 1
ATOM 507 O O . ARG A 1 67 ? 7.704 4.281 -3.028 1.00 96.25 67 ARG A O 1
ATOM 514 N N . GLY A 1 68 ? 6.076 2.792 -2.639 1.00 96.50 68 GLY A N 1
ATOM 515 C CA . GLY A 1 68 ? 6.928 1.616 -2.811 1.00 96.50 68 GLY A CA 1
ATOM 516 C C . GLY A 1 68 ? 7.442 1.461 -4.237 1.00 96.50 68 GLY A C 1
ATOM 517 O O . GLY A 1 68 ? 8.621 1.172 -4.438 1.00 96.50 68 GLY A O 1
ATOM 518 N N . HIS A 1 69 ? 6.559 1.709 -5.202 1.00 97.19 69 HIS A N 1
ATOM 519 C CA . HIS A 1 69 ? 6.863 1.694 -6.629 1.00 97.19 69 HIS A CA 1
ATOM 520 C C . HIS A 1 69 ? 7.895 2.775 -6.995 1.00 97.19 69 HIS A C 1
ATOM 522 O O . HIS A 1 69 ? 8.967 2.446 -7.499 1.00 97.19 69 HIS A O 1
ATOM 528 N N . ASP A 1 70 ? 7.656 4.027 -6.594 1.00 96.31 70 ASP A N 1
ATOM 529 C CA . ASP A 1 70 ? 8.547 5.174 -6.839 1.00 96.31 70 ASP A CA 1
ATOM 530 C C . ASP A 1 70 ? 9.934 4.986 -6.198 1.00 96.31 70 ASP A C 1
ATOM 532 O O . ASP A 1 70 ? 10.968 5.360 -6.762 1.00 96.31 70 ASP A O 1
ATOM 536 N N . LEU A 1 71 ? 9.980 4.406 -4.991 1.00 94.88 71 LEU A N 1
ATOM 537 C CA . LEU A 1 71 ? 11.235 4.090 -4.305 1.00 94.88 71 LEU A CA 1
ATOM 538 C C . LEU A 1 71 ? 12.030 3.024 -5.063 1.00 94.88 71 LEU A C 1
ATOM 540 O O . LEU A 1 71 ? 13.253 3.140 -5.176 1.00 94.88 71 LEU A O 1
ATOM 544 N N . ALA A 1 72 ? 11.351 1.996 -5.573 1.00 93.88 72 ALA A N 1
ATOM 545 C CA . ALA A 1 72 ? 11.974 0.947 -6.368 1.00 93.88 72 ALA A CA 1
ATOM 546 C C . ALA A 1 72 ? 12.505 1.501 -7.697 1.00 93.88 72 ALA A C 1
ATOM 548 O O . ALA A 1 72 ? 13.655 1.231 -8.047 1.00 93.88 72 ALA A O 1
ATOM 549 N N . GLU A 1 73 ? 11.724 2.347 -8.370 1.00 93.81 73 GLU A N 1
ATOM 550 C CA . GLU A 1 73 ? 12.125 3.055 -9.586 1.00 93.81 73 GLU A CA 1
ATOM 551 C C . GLU A 1 73 ? 13.362 3.927 -9.352 1.00 93.81 73 GLU A C 1
ATOM 553 O O . GLU A 1 73 ? 14.368 3.799 -10.054 1.00 93.81 73 GLU A O 1
ATOM 558 N N . SER A 1 74 ? 13.335 4.750 -8.303 1.00 92.50 74 SER A N 1
ATOM 559 C CA . SER A 1 74 ? 14.451 5.620 -7.922 1.00 92.50 74 SER A CA 1
ATOM 560 C C . SER A 1 74 ? 15.719 4.821 -7.609 1.00 92.50 74 SER A C 1
ATOM 562 O O . SER A 1 74 ? 16.816 5.203 -8.021 1.00 92.50 74 SER A O 1
ATOM 564 N N . ALA A 1 75 ? 15.588 3.692 -6.905 1.00 89.19 75 ALA A N 1
ATOM 565 C CA . ALA A 1 75 ? 16.706 2.797 -6.619 1.00 89.19 75 ALA A CA 1
ATOM 566 C C . ALA A 1 75 ? 17.247 2.127 -7.892 1.00 89.19 75 ALA A C 1
ATOM 568 O O . ALA A 1 75 ? 18.459 1.950 -8.027 1.00 89.19 75 ALA A O 1
ATOM 569 N N . HIS A 1 76 ? 16.372 1.788 -8.844 1.00 84.94 76 HIS A N 1
ATOM 570 C CA . HIS A 1 76 ? 16.766 1.253 -10.145 1.00 84.94 76 HIS A CA 1
ATOM 571 C C . HIS A 1 76 ? 17.531 2.287 -10.980 1.00 84.94 76 HIS A C 1
ATOM 573 O O . HIS A 1 76 ? 18.570 1.954 -11.546 1.00 84.94 76 HIS A O 1
ATOM 579 N N . ALA A 1 77 ? 17.078 3.543 -10.993 1.00 81.06 77 ALA A N 1
ATOM 580 C CA . ALA A 1 77 ? 17.748 4.650 -11.678 1.00 81.06 77 ALA A CA 1
ATOM 581 C C . ALA A 1 77 ? 19.134 4.973 -11.086 1.00 81.06 77 ALA A C 1
ATOM 583 O O . ALA A 1 77 ? 20.025 5.440 -11.793 1.00 81.06 77 ALA A O 1
ATOM 584 N N . GLN A 1 78 ? 19.335 4.699 -9.793 1.00 71.38 78 GLN A N 1
ATOM 585 C CA . GLN A 1 78 ? 20.599 4.926 -9.086 1.00 71.38 78 GLN A CA 1
ATOM 586 C C . GLN A 1 78 ? 21.572 3.737 -9.143 1.00 71.38 78 GLN A C 1
ATOM 588 O O . GLN A 1 78 ? 22.694 3.863 -8.648 1.00 71.38 78 GLN A O 1
ATOM 593 N N . ARG A 1 79 ? 21.203 2.591 -9.745 1.00 60.41 79 ARG A N 1
ATOM 594 C CA . ARG A 1 79 ? 22.153 1.488 -9.982 1.00 60.41 79 ARG A CA 1
ATOM 595 C C . ARG A 1 79 ? 23.226 1.972 -10.971 1.00 60.41 79 ARG A C 1
ATOM 597 O O . ARG A 1 79 ? 22.917 2.160 -12.146 1.00 60.41 79 ARG A O 1
ATOM 604 N N . PRO A 1 80 ? 24.489 2.178 -10.543 1.00 52.03 80 PRO A N 1
ATOM 605 C CA . PRO A 1 80 ? 25.524 2.667 -11.441 1.00 52.03 80 PRO A CA 1
ATOM 606 C C . PRO A 1 80 ? 25.815 1.622 -12.521 1.00 52.03 80 PRO A C 1
ATOM 608 O O . PRO A 1 80 ? 25.698 0.422 -12.268 1.00 52.03 80 PRO A O 1
ATOM 611 N N . LEU A 1 81 ? 26.300 2.088 -13.675 1.00 55.09 81 LEU A N 1
ATOM 612 C CA . LEU A 1 81 ? 26.938 1.328 -14.761 1.00 55.09 81 LEU A CA 1
ATOM 613 C C . LEU A 1 81 ? 28.191 0.550 -14.284 1.00 55.09 81 LEU A C 1
ATOM 615 O O . LEU A 1 81 ? 29.284 0.701 -14.829 1.00 55.09 81 LEU A O 1
ATOM 619 N N . ARG A 1 82 ? 28.089 -0.292 -13.250 1.00 51.62 82 ARG A N 1
ATOM 620 C CA . ARG A 1 82 ? 29.147 -1.229 -12.861 1.00 51.62 82 ARG A CA 1
ATOM 621 C C . ARG A 1 82 ? 29.116 -2.411 -13.821 1.00 51.62 82 ARG A C 1
ATOM 623 O O . ARG A 1 82 ? 28.553 -3.445 -13.498 1.00 51.62 82 ARG A O 1
ATOM 630 N N . CYS A 1 83 ? 29.674 -2.189 -15.011 1.00 54.59 83 CYS A N 1
ATOM 631 C CA . CYS A 1 83 ? 30.457 -3.138 -15.809 1.00 54.59 83 CYS A CA 1
ATOM 632 C C . CYS A 1 83 ? 30.793 -2.509 -17.174 1.00 54.59 83 CYS A C 1
ATOM 634 O O . CYS A 1 83 ? 30.173 -2.805 -18.190 1.00 54.59 83 CYS A O 1
ATOM 636 N N . ARG A 1 84 ? 31.823 -1.662 -17.212 1.00 49.06 84 ARG A N 1
ATOM 637 C CA . ARG A 1 84 ? 32.717 -1.566 -18.374 1.00 49.06 84 ARG A CA 1
ATOM 638 C C . ARG A 1 84 ? 34.145 -1.734 -17.871 1.00 49.06 84 ARG A C 1
ATOM 640 O O . ARG A 1 84 ? 34.877 -0.766 -17.719 1.00 49.06 84 ARG A O 1
ATOM 647 N N . HIS A 1 85 ? 34.507 -2.974 -17.551 1.00 50.56 85 HIS A N 1
ATOM 648 C CA . HIS A 1 85 ? 35.909 -3.363 -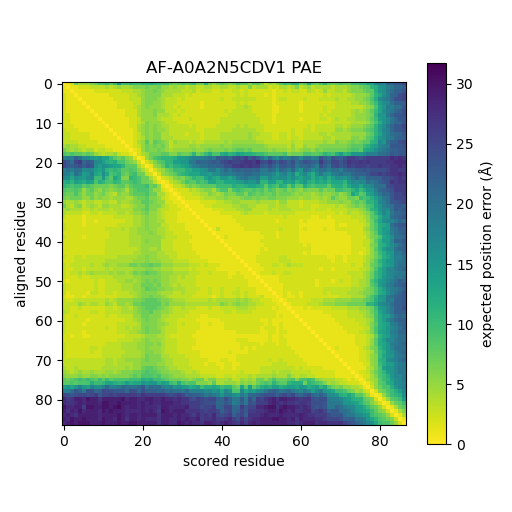17.634 1.00 50.56 85 HIS A CA 1
ATOM 649 C C . HIS A 1 85 ? 36.157 -3.674 -19.107 1.00 50.56 85 HIS A C 1
ATOM 651 O O . HIS A 1 85 ? 35.705 -4.701 -19.609 1.00 50.56 85 HIS A O 1
ATOM 657 N N . SER A 1 86 ? 36.767 -2.718 -19.805 1.00 49.19 86 SER A N 1
ATOM 658 C CA . SER A 1 86 ? 37.360 -2.944 -21.118 1.00 49.19 86 SER A CA 1
ATOM 659 C C . SER A 1 86 ? 38.463 -3.992 -20.967 1.00 49.19 86 SER A C 1
ATOM 661 O O . SER A 1 86 ? 39.342 -3.820 -20.120 1.00 49.19 86 SER A O 1
ATOM 663 N N . ILE A 1 87 ? 38.379 -5.065 -21.751 1.00 58.72 87 ILE A N 1
ATOM 664 C CA . ILE A 1 87 ? 39.530 -5.905 -22.107 1.00 58.72 87 ILE A CA 1
ATOM 665 C C . ILE A 1 87 ? 40.131 -5.304 -23.373 1.00 58.72 87 ILE A C 1
ATOM 667 O O . ILE A 1 87 ? 39.324 -4.915 -24.250 1.00 58.72 87 ILE A O 1
#

Secondary structure (DSSP, 8-state):
-TTHHHHHHHHHHHHHHHHS--TTHHHHHHHHHHHHHHHHHHHHHTT--S--GGGTT-HHHHHHHHHHHHHHHHHHHT---------

Mean predicted aligned error: 7.56 Å